Protein AF-A0A959TAS5-F1 (afdb_monomer_lite)

Sequence (107 aa):
MDRSVGLTSHHGPRGGGPVNDDCAGAISLTPGTPCSPITVDATGATQSLPAITCNAFTGTADDDVWFSFVATGPSHTIEVTGGTDYDAVAELLEGSCGSLVSIGCAD

Secondary structure (DSSP, 8-state):
-EEEEEEE-S----SS--TTSSGGGPEEE---SS--------TT-B--SPPPEETTEE----SBEEEEEE--SS---------TT---EEEEEES-TTS-EEEEEE-

Structure (mmCIF, N/CA/C/O backbone):
data_AF-A0A959TAS5-F1
#
_entry.id   AF-A0A959TAS5-F1
#
loop_
_atom_site.group_PDB
_atom_site.id
_atom_site.type_symbol
_atom_site.label_atom_id
_atom_site.label_alt_id
_atom_site.label_comp_id
_atom_site.label_asym_id
_atom_site.label_entity_id
_atom_site.label_seq_id
_atom_site.pdbx_PDB_ins_code
_atom_site.Cartn_x
_atom_site.Cartn_y
_atom_site.Cartn_z
_atom_site.occupancy
_atom_site.B_iso_or_equiv
_atom_site.auth_seq_id
_atom_site.auth_comp_id
_atom_site.auth_asym_id
_atom_site.auth_atom_id
_atom_site.pdbx_PDB_model_num
ATOM 1 N N . MET A 1 1 ? -15.266 -1.826 8.266 1.00 53.69 1 MET A N 1
ATOM 2 C CA . MET A 1 1 ? -15.171 -1.543 6.819 1.00 53.69 1 MET A CA 1
ATOM 3 C C . MET A 1 1 ? -13.911 -2.228 6.327 1.00 53.69 1 MET A C 1
ATOM 5 O O . MET A 1 1 ? -12.951 -2.274 7.095 1.00 53.69 1 MET A O 1
ATOM 9 N N . ASP A 1 2 ? -13.964 -2.845 5.151 1.00 57.50 2 ASP A N 1
ATOM 10 C CA . ASP A 1 2 ? -12.793 -3.470 4.531 1.00 57.50 2 ASP A CA 1
ATOM 11 C C . ASP A 1 2 ? -11.917 -2.370 3.924 1.00 57.50 2 ASP A C 1
ATOM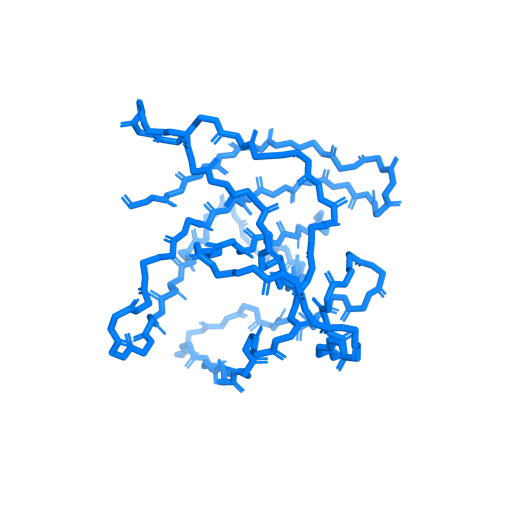 13 O O . ASP A 1 2 ? -12.430 -1.472 3.248 1.00 57.50 2 ASP A O 1
ATOM 17 N N . ARG A 1 3 ? -10.628 -2.384 4.251 1.00 65.38 3 ARG A N 1
ATOM 18 C CA . ARG A 1 3 ? -9.645 -1.398 3.804 1.00 65.38 3 ARG A CA 1
ATOM 19 C C . ARG A 1 3 ? -8.567 -2.117 3.019 1.00 65.38 3 ARG A C 1
ATOM 21 O O . ARG A 1 3 ? -8.113 -3.175 3.439 1.00 65.38 3 ARG A O 1
ATOM 28 N N . SER A 1 4 ? -8.154 -1.533 1.905 1.00 65.00 4 SER A N 1
ATOM 29 C CA . SER A 1 4 ? -7.062 -2.041 1.078 1.00 65.00 4 SER A CA 1
ATOM 30 C C . SER A 1 4 ? -5.874 -1.093 1.148 1.00 65.00 4 SER A C 1
ATOM 32 O O . SER A 1 4 ? -6.053 0.114 1.267 1.00 65.00 4 SER A O 1
ATOM 34 N N . VAL A 1 5 ? -4.666 -1.632 1.085 1.00 74.06 5 VAL A N 1
ATOM 35 C CA . VAL A 1 5 ? -3.427 -0.869 0.953 1.00 74.06 5 VAL A CA 1
ATOM 36 C C . VAL A 1 5 ? -2.814 -1.245 -0.386 1.00 74.06 5 VAL A C 1
ATOM 38 O O . VAL A 1 5 ? -2.504 -2.420 -0.592 1.00 74.06 5 VAL A O 1
ATOM 41 N N . GLY A 1 6 ? -2.689 -0.265 -1.278 1.00 65.88 6 GLY A N 1
ATOM 42 C CA . GLY A 1 6 ? -1.882 -0.380 -2.488 1.00 65.88 6 GLY A CA 1
ATOM 43 C C . GLY A 1 6 ? -0.487 0.150 -2.182 1.00 65.88 6 GLY A C 1
ATOM 44 O O . GLY A 1 6 ? -0.355 1.254 -1.650 1.00 65.88 6 GLY A O 1
ATOM 45 N N . LEU A 1 7 ? 0.544 -0.646 -2.441 1.00 63.72 7 LEU A N 1
ATOM 46 C CA . LEU A 1 7 ? 1.932 -0.200 -2.362 1.00 63.72 7 LEU A CA 1
ATOM 47 C C . LEU A 1 7 ? 2.485 -0.116 -3.769 1.00 63.72 7 LEU A C 1
ATOM 49 O O . LEU A 1 7 ? 2.320 -1.079 -4.501 1.00 63.72 7 LEU A O 1
ATOM 53 N N . THR A 1 8 ? 3.184 0.961 -4.102 1.00 56.97 8 THR A N 1
ATOM 54 C CA . THR A 1 8 ? 3.897 1.077 -5.377 1.00 56.97 8 THR A CA 1
ATOM 55 C C . THR A 1 8 ? 5.385 1.343 -5.161 1.00 56.97 8 THR A C 1
ATOM 57 O O . THR A 1 8 ? 5.766 2.018 -4.200 1.00 56.97 8 THR A O 1
ATOM 60 N N . SER A 1 9 ? 6.216 0.838 -6.077 1.00 54.44 9 SER A N 1
ATOM 61 C CA . SER A 1 9 ? 7.639 1.171 -6.227 1.00 54.44 9 SER A CA 1
ATOM 62 C C . SER A 1 9 ? 7.987 1.487 -7.692 1.00 54.44 9 SER A C 1
ATOM 64 O O . SER A 1 9 ? 7.113 1.427 -8.547 1.00 54.44 9 SER A O 1
ATOM 66 N N . HIS A 1 10 ? 9.233 1.905 -7.949 1.00 45.06 10 HIS A N 1
ATOM 67 C CA . HIS 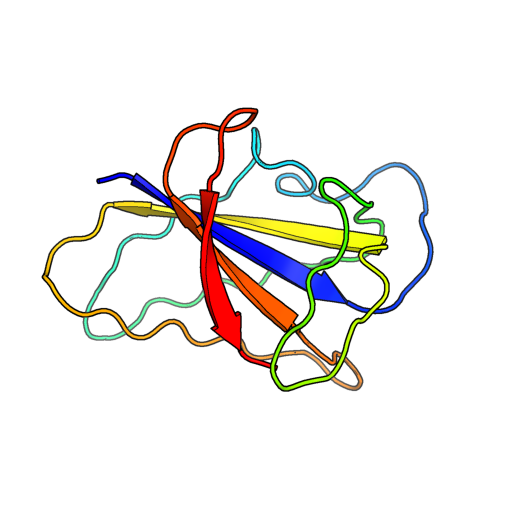A 1 10 ? 9.707 2.550 -9.189 1.00 45.06 10 HIS A CA 1
ATOM 68 C C . HIS A 1 10 ? 10.493 1.596 -10.132 1.00 45.06 10 HIS A C 1
ATOM 70 O O . HIS A 1 10 ? 11.593 1.918 -10.592 1.00 45.06 10 HIS A O 1
ATOM 76 N N . HIS A 1 11 ? 10.029 0.384 -10.420 1.00 48.88 11 HIS A N 1
ATOM 77 C CA . HIS A 1 11 ? 10.671 -0.510 -11.394 1.00 48.88 11 HIS A CA 1
ATOM 78 C C . HIS A 1 11 ? 9.693 -1.024 -12.470 1.00 48.88 11 HIS A C 1
ATOM 80 O O . HIS A 1 11 ? 8.527 -1.298 -12.251 1.00 48.88 11 HIS A O 1
ATOM 86 N N . GLY A 1 12 ? 10.184 -1.123 -13.713 1.00 46.50 12 GLY A N 1
ATOM 87 C CA . GLY A 1 12 ? 9.324 -1.354 -14.883 1.00 46.50 12 GLY A CA 1
ATOM 88 C C . GLY A 1 12 ? 8.779 -2.790 -15.042 1.00 46.50 12 GLY A C 1
ATOM 89 O O . GLY A 1 12 ? 9.400 -3.754 -14.583 1.00 46.50 12 GLY A O 1
ATOM 90 N N . PRO A 1 13 ? 7.698 -2.977 -15.832 1.00 50.47 13 PRO A N 1
ATOM 91 C CA . PRO A 1 13 ? 6.873 -4.185 -15.807 1.00 50.47 13 PRO A CA 1
ATOM 92 C C . PRO A 1 13 ? 7.531 -5.394 -16.492 1.00 50.47 13 PRO A C 1
ATOM 94 O O . PRO A 1 13 ? 8.039 -5.308 -17.619 1.00 50.47 13 PRO A O 1
ATOM 97 N N . ARG A 1 14 ? 7.436 -6.574 -15.861 1.00 53.28 14 ARG A N 1
ATOM 98 C CA . ARG A 1 14 ? 7.702 -7.887 -16.483 1.00 53.28 14 ARG A CA 1
ATOM 99 C C . ARG A 1 14 ? 6.586 -8.866 -16.120 1.00 53.28 14 ARG A C 1
ATOM 101 O O . ARG A 1 14 ? 6.386 -9.155 -14.956 1.00 53.28 14 ARG A O 1
ATOM 108 N N . GLY A 1 15 ? 5.881 -9.393 -17.124 1.00 50.78 15 GLY A N 1
ATOM 109 C CA . GLY A 1 15 ? 4.690 -10.225 -16.918 1.00 50.78 15 GLY A CA 1
ATOM 110 C C . GLY A 1 15 ? 4.930 -11.485 -16.074 1.00 50.78 15 GLY A C 1
ATOM 111 O O . GLY A 1 15 ? 5.881 -12.229 -16.322 1.00 50.78 15 GLY A O 1
ATOM 112 N N . GLY A 1 16 ? 4.012 -11.729 -15.133 1.00 66.75 16 GLY A N 1
ATOM 113 C CA . GLY A 1 16 ? 4.044 -12.836 -14.170 1.00 66.75 16 GLY A CA 1
ATOM 114 C C . GLY A 1 16 ? 4.142 -12.384 -12.709 1.00 66.75 16 GLY A C 1
ATOM 115 O O . GLY A 1 16 ? 4.813 -13.071 -11.942 1.00 66.75 16 GLY A O 1
ATOM 116 N N . GLY A 1 17 ? 3.527 -11.245 -12.365 1.00 75.38 17 GLY A N 1
ATOM 117 C CA . GLY A 1 17 ? 3.601 -10.614 -11.048 1.00 75.38 17 GLY A CA 1
ATOM 118 C C . GLY A 1 17 ? 3.128 -11.484 -9.880 1.00 75.38 17 GLY A C 1
ATOM 119 O O . GLY A 1 17 ? 2.625 -12.601 -10.071 1.00 75.38 17 GLY A O 1
ATOM 120 N N . PRO A 1 18 ? 3.333 -11.006 -8.643 1.00 88.62 18 PRO A N 1
ATOM 121 C CA . PRO A 1 18 ? 2.996 -11.755 -7.442 1.00 88.62 18 PRO A CA 1
ATOM 122 C C . PRO A 1 18 ? 1.486 -12.009 -7.327 1.00 88.62 18 PRO A C 1
ATOM 124 O O . PRO A 1 18 ? 0.661 -11.419 -8.015 1.00 88.62 18 PRO A O 1
ATOM 127 N N . VAL A 1 19 ? 1.091 -12.897 -6.410 1.00 90.62 19 VAL A N 1
ATOM 128 C CA . VAL A 1 19 ? -0.334 -13.237 -6.197 1.00 90.62 19 VAL A CA 1
ATOM 129 C C . VAL A 1 19 ? -1.204 -12.014 -5.879 1.00 90.62 19 VAL A C 1
ATOM 131 O O . VAL A 1 19 ? -2.402 -12.026 -6.147 1.00 90.62 19 VAL A O 1
ATOM 134 N N . ASN A 1 20 ? -0.596 -10.974 -5.318 1.00 92.94 20 ASN A N 1
ATOM 135 C CA . ASN A 1 20 ? -1.228 -9.726 -4.931 1.00 92.94 20 ASN A CA 1
ATOM 136 C C . ASN A 1 20 ? -0.847 -8.545 -5.829 1.00 92.94 20 ASN A C 1
ATOM 138 O O . ASN A 1 20 ? -0.842 -7.417 -5.349 1.00 92.94 20 ASN A O 1
ATOM 142 N N . ASP A 1 21 ? -0.537 -8.810 -7.097 1.00 91.50 21 ASP A N 1
ATOM 143 C CA . ASP A 1 21 ? -0.298 -7.788 -8.127 1.00 91.50 21 ASP A CA 1
ATOM 144 C C . ASP A 1 21 ? -1.535 -6.896 -8.361 1.00 91.50 21 ASP A C 1
ATOM 146 O O . ASP A 1 21 ? -1.456 -5.682 -8.498 1.00 91.50 21 ASP A O 1
ATOM 150 N N . ASP A 1 22 ? -2.727 -7.496 -8.300 1.00 90.44 22 ASP A N 1
ATOM 151 C CA . ASP A 1 22 ? -4.001 -6.796 -8.457 1.00 90.44 22 ASP A CA 1
ATOM 152 C C . ASP A 1 22 ? -4.778 -6.707 -7.140 1.00 90.44 22 ASP A C 1
ATOM 154 O O . ASP A 1 22 ? -4.725 -7.608 -6.296 1.00 90.44 22 ASP A O 1
ATOM 158 N N . CYS A 1 23 ? -5.657 -5.703 -7.020 1.00 92.00 23 CYS A N 1
ATOM 159 C CA . CYS A 1 23 ? -6.541 -5.569 -5.855 1.00 92.00 23 CYS A CA 1
ATOM 160 C C . CYS A 1 23 ? -7.450 -6.783 -5.614 1.00 92.00 23 CYS A C 1
ATOM 162 O O . CYS A 1 23 ? -7.879 -7.023 -4.486 1.00 92.00 23 CYS A O 1
ATOM 164 N N . ALA A 1 24 ? -7.740 -7.577 -6.649 1.00 90.88 24 ALA A N 1
ATOM 165 C CA . ALA A 1 24 ? -8.517 -8.807 -6.517 1.00 90.88 24 ALA A CA 1
ATOM 166 C C . ALA A 1 24 ? -7.736 -9.927 -5.802 1.00 90.88 24 ALA A C 1
ATOM 168 O O . ALA A 1 24 ? -8.350 -10.827 -5.227 1.00 90.88 24 ALA A O 1
ATOM 169 N N . GLY A 1 25 ? -6.402 -9.866 -5.838 1.00 90.50 25 GLY A N 1
ATOM 170 C CA . GLY A 1 25 ? -5.475 -10.792 -5.189 1.00 90.50 25 GLY A CA 1
ATOM 171 C C . GLY A 1 25 ? -4.911 -10.285 -3.860 1.00 90.50 25 GLY A C 1
ATOM 172 O O . GLY A 1 25 ? -3.977 -10.889 -3.335 1.00 90.50 25 GLY A O 1
ATOM 173 N N . ALA A 1 26 ? -5.454 -9.189 -3.313 1.00 92.88 26 ALA A N 1
ATOM 174 C CA . ALA A 1 26 ? -4.954 -8.560 -2.095 1.00 92.88 26 ALA A CA 1
ATOM 175 C C . ALA A 1 26 ? -4.793 -9.569 -0.943 1.00 92.88 26 ALA A C 1
ATOM 177 O O . ALA A 1 26 ? -5.734 -10.284 -0.580 1.00 92.88 26 ALA A O 1
ATOM 178 N N . ILE A 1 27 ? -3.605 -9.609 -0.332 1.00 95.38 27 ILE A N 1
ATOM 179 C CA . ILE A 1 27 ? -3.352 -10.500 0.806 1.00 95.38 27 ILE A CA 1
ATOM 180 C C . ILE A 1 27 ? -4.044 -9.941 2.050 1.00 95.38 27 ILE A C 1
ATOM 182 O O . ILE A 1 27 ? -3.789 -8.811 2.466 1.00 95.38 27 ILE A O 1
ATOM 186 N N . SER A 1 28 ? -4.891 -10.759 2.676 1.00 94.25 28 SER A N 1
ATOM 187 C CA . SER A 1 28 ? -5.603 -10.365 3.889 1.00 94.25 28 SER A CA 1
ATOM 188 C C . SER A 1 28 ? -4.686 -10.379 5.115 1.00 94.25 28 SER A C 1
ATOM 190 O O . SER A 1 28 ? -4.107 -11.405 5.479 1.00 94.25 28 SER A O 1
ATOM 192 N N . LEU A 1 29 ? -4.594 -9.230 5.772 1.00 94.56 29 LEU A N 1
ATOM 193 C CA . LEU A 1 29 ? -3.899 -8.990 7.023 1.00 94.56 29 LEU A CA 1
ATOM 194 C C . LEU A 1 29 ? -4.905 -8.916 8.171 1.00 94.56 29 LEU A C 1
ATOM 196 O O . LEU A 1 29 ? -5.989 -8.341 8.059 1.00 94.56 29 LEU A O 1
ATOM 200 N N . THR A 1 30 ? -4.517 -9.466 9.318 1.00 94.19 30 THR A N 1
ATOM 201 C CA . THR A 1 30 ? -5.285 -9.339 10.561 1.00 94.19 30 THR A CA 1
ATOM 202 C C . THR A 1 30 ? -4.616 -8.293 11.451 1.00 94.19 30 THR A C 1
ATOM 204 O O . THR A 1 30 ? -3.498 -8.538 11.910 1.00 94.19 30 THR A O 1
ATOM 207 N N . PRO A 1 31 ? -5.259 -7.141 11.730 1.00 93.56 31 PRO A N 1
ATOM 208 C CA . PRO A 1 31 ? -4.713 -6.163 12.663 1.00 93.56 31 PRO A CA 1
ATOM 209 C C . PRO A 1 31 ? -4.514 -6.776 14.053 1.00 93.56 31 PRO A C 1
ATOM 211 O O . PRO A 1 31 ? -5.416 -7.429 14.583 1.00 93.56 31 PRO A O 1
ATOM 214 N N . GLY A 1 32 ? -3.355 -6.538 14.665 1.00 92.50 32 GLY A N 1
ATOM 215 C CA . GLY A 1 32 ? -3.014 -7.112 15.963 1.00 92.50 32 GLY A CA 1
ATOM 216 C C . GLY A 1 32 ? -1.905 -6.360 16.692 1.00 92.50 32 GLY A C 1
ATOM 217 O O . GLY A 1 32 ? -1.148 -5.592 16.101 1.00 92.50 32 GLY A O 1
ATOM 218 N N . THR A 1 33 ? -1.828 -6.595 18.000 1.00 89.00 33 THR A N 1
ATOM 219 C CA . THR A 1 33 ? -0.755 -6.121 18.883 1.00 89.00 33 THR A CA 1
ATOM 220 C C . THR A 1 33 ? -0.271 -7.307 19.729 1.00 89.00 33 THR A C 1
ATOM 222 O O . THR A 1 33 ? -1.023 -7.746 20.605 1.00 89.00 33 THR A O 1
ATOM 225 N N . PRO A 1 34 ? 0.937 -7.853 19.499 1.00 89.75 34 PRO A N 1
ATOM 226 C CA . PRO A 1 34 ? 1.969 -7.365 18.578 1.00 89.75 34 PRO A CA 1
ATOM 227 C C . PRO A 1 34 ? 1.575 -7.495 17.097 1.00 89.75 34 PRO A C 1
ATOM 229 O O . PRO A 1 34 ? 0.709 -8.295 16.746 1.00 89.75 34 PRO A O 1
ATOM 232 N N . CYS A 1 35 ? 2.220 -6.695 16.242 1.00 90.44 35 CYS A N 1
ATOM 233 C CA . CYS A 1 35 ? 2.079 -6.805 14.792 1.00 90.44 35 CYS A CA 1
ATOM 234 C C . CYS A 1 35 ? 2.640 -8.154 14.309 1.00 90.44 35 CYS A C 1
ATOM 236 O O . CYS A 1 35 ? 3.649 -8.632 14.832 1.00 90.44 35 CYS A O 1
ATOM 238 N N . SER A 1 36 ? 1.996 -8.754 13.308 1.00 92.44 36 SER A N 1
ATOM 239 C CA . SER A 1 36 ? 2.464 -9.966 12.632 1.00 92.44 36 SER A CA 1
ATOM 240 C C . SER A 1 36 ? 2.775 -9.624 11.172 1.00 92.44 36 SER A C 1
ATOM 242 O O . SER A 1 36 ? 1.893 -9.781 10.325 1.00 92.44 36 SER A O 1
ATOM 244 N N . PRO A 1 37 ? 3.982 -9.113 10.868 1.00 91.12 37 PRO A N 1
ATOM 245 C CA . PRO A 1 37 ? 4.328 -8.688 9.519 1.00 91.12 37 PRO A CA 1
ATOM 246 C C . PRO A 1 37 ? 4.424 -9.885 8.571 1.00 91.12 37 PRO A C 1
ATOM 248 O O . PRO A 1 37 ? 4.755 -11.001 8.981 1.00 91.12 37 PRO A O 1
ATOM 251 N N . ILE A 1 38 ? 4.178 -9.629 7.289 1.00 92.62 38 ILE A N 1
ATOM 252 C CA . ILE A 1 38 ? 4.453 -10.571 6.205 1.00 92.62 38 ILE A CA 1
ATOM 253 C C . ILE A 1 38 ? 5.450 -9.950 5.233 1.00 92.62 38 ILE A C 1
ATOM 255 O O . ILE A 1 38 ? 5.448 -8.740 5.021 1.00 92.62 38 ILE A O 1
ATOM 259 N N . THR A 1 39 ? 6.303 -10.786 4.652 1.00 91.44 39 THR A N 1
ATOM 260 C CA . THR A 1 39 ? 7.255 -10.379 3.616 1.00 91.44 39 THR A CA 1
ATOM 261 C C . THR A 1 39 ? 6.757 -10.889 2.274 1.00 91.44 39 THR A C 1
ATOM 263 O O . THR A 1 39 ? 6.430 -12.071 2.151 1.00 91.44 39 THR A O 1
ATOM 266 N N . VAL A 1 40 ? 6.715 -10.008 1.279 1.00 88.69 40 VAL A N 1
ATOM 267 C CA . VAL A 1 40 ? 6.382 -10.346 -0.108 1.00 88.69 40 VAL A CA 1
ATOM 268 C C . VAL A 1 40 ? 7.509 -9.902 -1.032 1.00 88.69 40 VAL A C 1
ATOM 270 O O . VAL A 1 40 ? 8.291 -9.020 -0.682 1.00 88.69 40 VAL A O 1
ATOM 273 N N . ASP A 1 41 ? 7.580 -10.526 -2.202 1.00 88.00 41 ASP A N 1
ATOM 274 C CA . ASP A 1 41 ? 8.426 -10.087 -3.305 1.00 88.00 41 ASP A CA 1
ATOM 275 C C . ASP A 1 41 ? 7.541 -9.351 -4.316 1.00 88.00 41 ASP A C 1
ATOM 277 O O . ASP A 1 41 ? 6.576 -9.930 -4.815 1.00 88.00 41 ASP A O 1
ATOM 281 N N . ALA A 1 42 ? 7.849 -8.080 -4.575 1.00 86.69 42 ALA A N 1
ATOM 282 C CA . ALA A 1 42 ? 7.150 -7.258 -5.561 1.00 86.69 42 ALA A CA 1
ATOM 283 C C . ALA A 1 42 ? 7.732 -7.422 -6.979 1.00 86.69 42 ALA A C 1
ATOM 285 O O . ALA A 1 42 ? 7.280 -6.772 -7.915 1.00 86.69 42 ALA A O 1
ATOM 286 N N . THR A 1 43 ? 8.740 -8.283 -7.167 1.00 86.06 43 THR A N 1
ATOM 287 C CA . THR A 1 43 ? 9.368 -8.494 -8.475 1.00 86.06 43 THR A CA 1
ATOM 288 C C . THR A 1 43 ? 8.337 -8.896 -9.528 1.00 86.06 43 THR A C 1
ATOM 290 O O . THR A 1 43 ? 7.680 -9.931 -9.416 1.00 86.06 43 THR A O 1
ATOM 293 N N . GLY A 1 44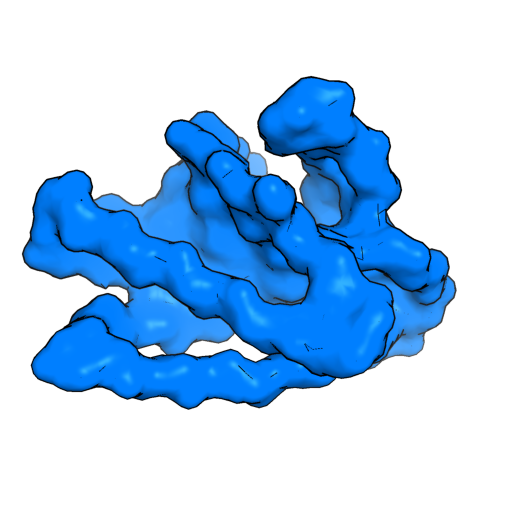 ? 8.265 -8.111 -10.604 1.00 85.19 44 GLY A N 1
ATOM 294 C CA . GLY A 1 44 ? 7.357 -8.371 -11.720 1.00 85.19 44 GLY A CA 1
ATOM 295 C C . GLY A 1 44 ? 5.918 -7.935 -11.461 1.00 85.19 44 GLY A C 1
ATOM 296 O O . GLY A 1 44 ? 5.060 -8.256 -12.284 1.00 85.19 44 GLY A O 1
ATOM 297 N N . ALA A 1 45 ? 5.663 -7.223 -10.358 1.00 88.38 45 ALA A N 1
ATOM 298 C CA . ALA A 1 45 ? 4.422 -6.494 -10.186 1.00 88.38 45 ALA A CA 1
ATOM 299 C C . ALA A 1 45 ? 4.215 -5.487 -11.331 1.00 88.38 45 ALA A C 1
ATOM 301 O O . ALA A 1 45 ? 5.127 -5.180 -12.109 1.00 88.38 45 ALA A O 1
ATOM 302 N N . THR A 1 46 ? 2.973 -5.063 -11.499 1.00 86.94 46 THR A N 1
ATOM 303 C CA . THR A 1 46 ? 2.530 -4.209 -12.586 1.00 86.94 46 THR A CA 1
ATOM 304 C C . THR A 1 46 ? 1.636 -3.096 -12.067 1.00 86.94 46 THR A C 1
ATOM 306 O O . THR A 1 46 ? 1.143 -3.118 -10.943 1.00 86.94 46 THR A O 1
ATOM 309 N N . GLN A 1 47 ? 1.415 -2.090 -12.908 1.00 88.06 47 GLN A N 1
ATOM 310 C CA . GLN A 1 47 ? 0.450 -1.048 -12.608 1.00 88.06 47 GLN A CA 1
ATOM 311 C C . GLN A 1 47 ? -0.979 -1.605 -12.573 1.00 88.06 47 GLN A C 1
ATOM 313 O O . GLN A 1 47 ? -1.523 -2.005 -13.606 1.00 88.06 47 GLN A O 1
ATOM 318 N N . SER A 1 48 ? -1.624 -1.493 -11.420 1.00 86.00 48 SER A N 1
ATOM 319 C CA . SER A 1 48 ? -3.036 -1.809 -11.197 1.00 86.00 48 SER A CA 1
ATOM 320 C C . SER A 1 48 ? -3.910 -0.546 -11.108 1.00 86.00 48 SER A C 1
ATOM 322 O O . SER A 1 48 ? -5.049 -0.548 -11.587 1.00 86.00 48 SER A O 1
ATOM 324 N N . LEU A 1 49 ? -3.381 0.558 -10.557 1.00 86.19 49 LEU A N 1
ATOM 325 C CA . LEU A 1 49 ? -4.039 1.866 -10.479 1.00 86.19 49 LEU A CA 1
ATOM 326 C C . LEU A 1 49 ? -3.098 3.011 -10.904 1.00 86.19 49 LEU A C 1
ATOM 328 O O . LEU A 1 49 ? -1.875 2.888 -10.857 1.00 86.19 49 LEU A O 1
ATOM 332 N N . PRO A 1 50 ? -3.641 4.162 -11.345 1.00 86.19 50 PRO A N 1
ATOM 333 C CA . PRO A 1 50 ? -2.830 5.352 -11.585 1.00 86.19 50 PRO A CA 1
ATOM 334 C C . PRO A 1 50 ? -2.125 5.822 -10.310 1.00 86.19 50 PRO A C 1
ATOM 336 O O . PRO A 1 50 ? -2.741 5.856 -9.247 1.00 86.19 50 PRO A O 1
ATOM 339 N N . ALA A 1 51 ? -0.875 6.270 -10.441 1.00 84.50 51 ALA A N 1
ATOM 340 C CA . ALA A 1 51 ? -0.136 6.857 -9.329 1.00 84.50 51 ALA A CA 1
ATOM 341 C C . ALA A 1 51 ? -0.866 8.071 -8.741 1.00 84.50 51 ALA A C 1
ATOM 343 O O . ALA A 1 51 ? -1.425 8.898 -9.471 1.00 84.50 51 ALA A O 1
ATOM 344 N N . ILE A 1 52 ? -0.788 8.208 -7.420 1.00 86.69 52 ILE A N 1
ATOM 345 C CA . ILE A 1 52 ? -1.285 9.373 -6.692 1.00 86.69 52 ILE A CA 1
ATOM 346 C C . ILE A 1 52 ? -0.149 10.312 -6.293 1.00 86.69 52 ILE A C 1
ATOM 348 O O . ILE A 1 52 ? 1.013 9.922 -6.182 1.00 86.69 52 ILE A O 1
ATOM 352 N N . THR A 1 53 ? -0.497 11.572 -6.034 1.00 89.62 53 THR A N 1
ATOM 353 C CA . THR A 1 53 ? 0.423 12.497 -5.376 1.00 89.62 53 THR A CA 1
ATOM 354 C C . THR A 1 53 ? 0.407 12.242 -3.871 1.00 89.62 53 THR A C 1
ATOM 356 O O . THR A 1 53 ? -0.596 12.532 -3.218 1.00 89.62 53 THR A O 1
ATOM 359 N N . CYS A 1 54 ? 1.522 11.768 -3.317 1.00 88.94 54 CYS A N 1
ATOM 360 C CA . CYS A 1 54 ? 1.732 11.638 -1.881 1.00 88.94 54 CYS A CA 1
ATOM 361 C C . CYS A 1 54 ? 2.848 12.569 -1.409 1.00 88.94 54 CYS A C 1
ATOM 363 O O . CYS A 1 54 ? 3.887 12.655 -2.047 1.00 88.94 54 CYS A O 1
ATOM 365 N N . ASN A 1 55 ? 2.632 13.328 -0.329 1.00 88.06 55 ASN A N 1
ATOM 366 C CA . ASN A 1 55 ? 3.644 14.243 0.225 1.00 88.06 55 ASN A CA 1
ATOM 367 C C . ASN A 1 55 ? 4.301 15.191 -0.813 1.00 88.06 55 ASN A C 1
ATOM 369 O O . ASN A 1 55 ? 5.465 15.556 -0.691 1.00 88.06 55 ASN A O 1
ATOM 373 N N . ALA A 1 56 ? 3.526 15.636 -1.814 1.00 86.44 56 ALA A N 1
ATOM 374 C CA . ALA A 1 56 ? 3.959 16.445 -2.967 1.00 86.44 56 ALA A CA 1
ATOM 375 C C . ALA A 1 56 ? 4.863 15.737 -3.998 1.00 86.44 56 ALA A C 1
ATOM 377 O O . ALA A 1 56 ? 5.248 16.362 -4.989 1.00 86.44 56 ALA A O 1
ATOM 378 N N . PHE A 1 57 ? 5.140 14.446 -3.823 1.00 82.44 57 PHE A N 1
ATOM 379 C CA . PHE A 1 57 ? 5.765 13.591 -4.822 1.00 82.44 57 PHE A CA 1
ATOM 380 C C . PHE A 1 57 ? 4.704 12.773 -5.567 1.00 82.44 57 PHE A C 1
ATOM 382 O O . PHE A 1 57 ? 3.638 12.467 -5.044 1.00 82.44 57 PHE A O 1
ATOM 389 N N . THR A 1 58 ? 4.936 12.486 -6.842 1.00 83.75 58 THR A N 1
ATOM 390 C CA . THR A 1 58 ? 4.097 11.569 -7.626 1.00 83.75 58 THR A CA 1
ATOM 391 C C . THR A 1 58 ? 5.047 10.616 -8.311 1.00 83.75 58 THR A C 1
ATOM 393 O O . THR A 1 58 ? 5.782 11.026 -9.211 1.00 83.75 58 THR A O 1
ATOM 396 N N . GLY A 1 59 ? 5.067 9.379 -7.829 1.00 73.31 59 GLY A N 1
ATOM 397 C CA . GLY A 1 59 ? 5.867 8.321 -8.421 1.00 73.31 59 GLY A CA 1
ATOM 398 C C . GLY A 1 59 ? 5.277 7.829 -9.739 1.00 73.31 59 GLY A C 1
ATOM 399 O O . GLY A 1 59 ? 4.245 8.304 -10.225 1.00 73.31 59 GLY A O 1
ATOM 400 N N . THR A 1 60 ? 5.937 6.834 -10.311 1.00 71.31 60 THR A N 1
ATOM 401 C CA . THR A 1 60 ? 5.315 5.926 -11.268 1.00 71.31 60 THR A CA 1
ATOM 402 C C . THR A 1 60 ? 4.672 4.798 -10.478 1.00 71.31 60 THR A C 1
ATOM 404 O O . THR A 1 60 ? 5.278 4.272 -9.552 1.00 71.31 60 THR A O 1
ATOM 407 N N . ALA A 1 61 ? 3.417 4.491 -10.796 1.00 68.81 61 ALA A N 1
ATOM 408 C CA . ALA A 1 61 ? 2.780 3.290 -10.293 1.00 68.81 61 ALA A CA 1
ATOM 409 C C . ALA A 1 61 ? 3.078 2.186 -11.291 1.00 68.81 61 ALA A C 1
ATOM 411 O O . ALA A 1 61 ? 2.363 2.085 -12.282 1.00 68.81 61 ALA A O 1
ATOM 412 N N . ASP A 1 62 ? 4.200 1.489 -11.137 1.00 76.94 62 ASP A N 1
ATOM 413 C CA . ASP A 1 62 ? 4.597 0.390 -12.022 1.00 76.94 62 ASP A CA 1
ATOM 414 C C . ASP A 1 62 ? 4.775 -0.958 -11.315 1.00 76.94 62 ASP A C 1
ATOM 416 O O . ASP A 1 62 ? 4.738 -1.972 -12.008 1.00 76.94 62 ASP A O 1
ATOM 420 N N . ASP A 1 63 ? 4.806 -0.977 -9.977 1.00 82.38 63 ASP A N 1
ATOM 421 C CA . ASP A 1 63 ? 4.965 -2.178 -9.144 1.00 82.38 63 ASP A CA 1
ATOM 422 C C . ASP A 1 63 ? 3.892 -2.270 -8.037 1.00 82.38 63 ASP A C 1
ATOM 424 O O . ASP A 1 63 ? 4.220 -2.264 -6.844 1.00 82.38 63 ASP A O 1
ATOM 428 N N . ASP A 1 64 ? 2.604 -2.309 -8.391 1.00 88.06 64 ASP A N 1
ATOM 429 C CA . ASP A 1 64 ? 1.557 -2.320 -7.368 1.00 88.06 64 ASP A CA 1
ATOM 430 C C . ASP A 1 64 ? 1.478 -3.678 -6.648 1.00 88.06 64 ASP A C 1
ATOM 432 O O . ASP A 1 64 ? 1.314 -4.728 -7.263 1.00 88.06 64 ASP A O 1
ATOM 436 N N . VAL A 1 65 ? 1.526 -3.672 -5.314 1.00 92.31 65 VAL A N 1
ATOM 437 C CA . VAL A 1 65 ? 1.203 -4.846 -4.491 1.00 92.31 65 VAL A CA 1
ATOM 438 C C . VAL A 1 65 ? 0.130 -4.527 -3.459 1.00 92.31 65 VAL A C 1
ATOM 440 O O . VAL A 1 65 ? 0.156 -3.497 -2.782 1.00 92.31 65 VAL A O 1
ATOM 443 N N . TRP A 1 66 ? -0.824 -5.446 -3.318 1.00 94.38 66 TRP A N 1
ATOM 444 C CA . TRP A 1 66 ? -2.070 -5.211 -2.598 1.00 94.38 66 TRP A CA 1
ATOM 445 C C . TRP A 1 66 ? -2.189 -6.009 -1.303 1.00 94.38 66 TRP A C 1
ATOM 447 O O . TRP A 1 66 ? -1.938 -7.217 -1.245 1.00 94.38 66 TRP A O 1
ATOM 457 N N . PHE A 1 67 ? -2.671 -5.339 -0.261 1.00 95.19 67 PHE A N 1
ATOM 458 C CA . PHE A 1 67 ? -3.048 -5.947 1.014 1.00 95.19 67 PHE A CA 1
ATOM 459 C C . PHE A 1 67 ? -4.439 -5.477 1.423 1.00 95.19 67 PHE A C 1
ATOM 461 O O . PHE A 1 67 ? -4.858 -4.387 1.046 1.00 95.19 67 PHE A O 1
ATOM 468 N N . SER A 1 68 ? -5.159 -6.267 2.213 1.00 95.31 68 SER A N 1
ATOM 469 C CA . SER A 1 68 ? -6.465 -5.882 2.755 1.00 95.31 68 SER A CA 1
ATOM 470 C C . SER A 1 68 ? -6.553 -6.159 4.246 1.00 95.31 68 SER A C 1
ATOM 472 O O . SER A 1 68 ? -5.880 -7.043 4.764 1.00 95.31 68 SER A O 1
ATOM 474 N N . PHE A 1 69 ? -7.374 -5.407 4.966 1.00 94.81 69 PHE A N 1
ATOM 475 C CA . PHE A 1 69 ? -7.676 -5.683 6.362 1.00 94.81 69 PHE A CA 1
ATOM 476 C C . PHE A 1 69 ? -9.047 -5.136 6.742 1.00 94.81 69 PHE A C 1
ATOM 478 O O . PHE A 1 69 ? -9.481 -4.067 6.309 1.00 94.81 69 PHE A O 1
ATOM 485 N N . VAL A 1 70 ? -9.705 -5.829 7.667 1.00 94.19 70 VAL A N 1
ATOM 486 C CA . VAL A 1 70 ? -10.914 -5.312 8.305 1.00 94.19 70 VAL A CA 1
ATOM 487 C C . VAL A 1 70 ? -10.505 -4.489 9.519 1.00 94.19 70 VAL A C 1
ATOM 489 O O . VAL A 1 70 ? -9.921 -5.016 10.466 1.00 94.19 70 VAL A O 1
ATOM 492 N N . ALA A 1 71 ? -10.828 -3.194 9.509 1.00 91.56 71 ALA A N 1
ATOM 493 C CA . ALA A 1 71 ? -10.557 -2.321 10.647 1.00 91.56 71 ALA A CA 1
ATOM 494 C C . ALA A 1 71 ? -11.283 -2.821 11.912 1.00 91.56 71 ALA A C 1
ATOM 496 O O . ALA A 1 71 ? -12.502 -3.015 11.904 1.00 91.56 71 ALA A O 1
ATOM 497 N N . THR A 1 72 ? -10.534 -3.005 13.000 1.00 93.62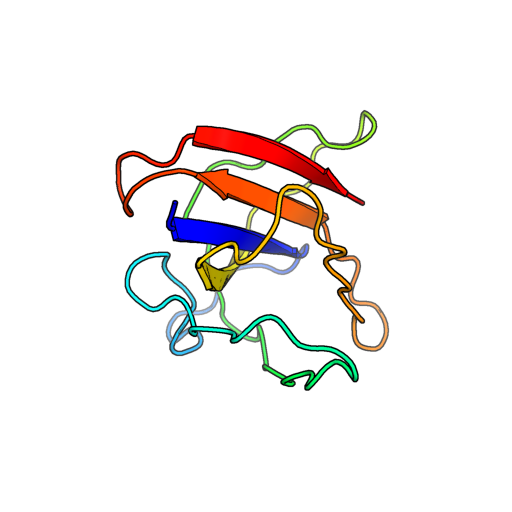 72 THR A N 1
ATOM 498 C CA . THR A 1 72 ? -11.040 -3.447 14.313 1.00 93.62 72 THR A CA 1
ATOM 499 C C . THR A 1 72 ? -11.170 -2.297 15.315 1.00 93.62 72 THR A C 1
ATOM 501 O O . THR A 1 72 ? -11.710 -2.484 16.405 1.00 93.62 72 THR A O 1
ATOM 504 N N . GLY A 1 73 ? -10.721 -1.096 14.942 1.00 91.94 73 GLY A N 1
ATOM 505 C CA . GLY A 1 73 ? -10.822 0.115 15.743 1.00 91.94 73 GLY A CA 1
ATOM 506 C C . GLY A 1 73 ? -10.821 1.386 14.887 1.00 91.94 73 GLY A C 1
ATOM 507 O O . GLY A 1 73 ? -10.708 1.323 13.662 1.00 91.94 73 GLY A O 1
ATOM 508 N N . PRO A 1 74 ? -10.960 2.563 15.521 1.00 90.25 74 PRO A N 1
ATOM 509 C CA . PRO A 1 74 ? -10.975 3.847 14.817 1.00 90.25 74 PRO A CA 1
ATOM 510 C C . PRO A 1 74 ? -9.589 4.274 14.312 1.00 90.25 74 PRO A C 1
ATOM 512 O O . PRO A 1 74 ? -9.490 5.145 13.451 1.00 90.25 74 PRO A O 1
ATOM 515 N N . SER A 1 75 ? -8.522 3.673 14.843 1.00 91.38 75 SER A N 1
ATOM 516 C CA . SER A 1 75 ? -7.138 4.006 14.516 1.00 91.38 75 SER A CA 1
ATOM 517 C C . SER A 1 75 ? -6.329 2.741 14.279 1.00 91.38 75 SER A C 1
ATOM 519 O O . SER A 1 75 ? -6.424 1.783 15.044 1.00 91.38 75 SER A O 1
ATOM 521 N N . HIS A 1 76 ? -5.515 2.776 13.230 1.00 92.31 76 HIS A N 1
ATOM 522 C CA . HIS A 1 76 ? -4.571 1.731 12.870 1.00 92.31 76 HIS A CA 1
ATOM 523 C C . HIS A 1 76 ? -3.266 2.384 12.428 1.00 92.31 76 HIS A C 1
ATOM 525 O O . HIS A 1 76 ? -3.292 3.434 11.787 1.00 92.31 76 HIS A O 1
ATOM 531 N N . THR A 1 77 ? -2.149 1.746 12.757 1.00 93.69 77 THR A N 1
ATOM 532 C CA . THR A 1 77 ? -0.845 2.065 12.176 1.00 93.69 77 THR A CA 1
ATOM 533 C C . THR A 1 77 ? -0.557 1.028 11.105 1.00 93.69 77 THR A C 1
ATOM 535 O O . THR A 1 77 ? -0.683 -0.168 11.364 1.00 93.69 77 THR A O 1
ATOM 538 N N . ILE A 1 78 ? -0.200 1.496 9.914 1.00 92.69 78 ILE A N 1
ATOM 539 C CA . ILE A 1 78 ? 0.290 0.663 8.818 1.00 92.69 78 ILE A CA 1
ATOM 540 C C . ILE A 1 78 ? 1.785 0.930 8.732 1.00 92.69 78 ILE A C 1
ATOM 542 O O . ILE A 1 78 ? 2.201 2.085 8.696 1.00 92.69 78 ILE A O 1
ATOM 546 N N . GLU A 1 79 ? 2.575 -0.134 8.755 1.00 92.81 79 GLU A N 1
ATOM 547 C CA . GLU A 1 79 ? 4.027 -0.065 8.670 1.00 92.81 79 GLU A CA 1
ATOM 548 C C . GLU A 1 79 ? 4.470 -0.855 7.446 1.00 92.81 79 GLU A C 1
ATOM 550 O O . GLU A 1 79 ? 4.086 -2.013 7.271 1.00 92.81 79 GLU A O 1
ATOM 555 N N . VAL A 1 80 ? 5.259 -0.204 6.597 1.00 91.38 80 VAL A N 1
ATOM 556 C CA . VAL A 1 80 ? 5.871 -0.807 5.418 1.00 91.38 80 VAL A CA 1
ATOM 557 C C . VAL A 1 80 ? 7.372 -0.725 5.616 1.00 91.38 80 VAL A C 1
ATOM 559 O O . VAL A 1 80 ? 7.917 0.340 5.892 1.00 91.38 80 VAL A O 1
ATOM 562 N N . THR A 1 81 ? 8.044 -1.864 5.506 1.00 90.81 81 THR A N 1
ATOM 563 C CA . THR A 1 81 ? 9.503 -1.930 5.548 1.00 90.81 81 THR A CA 1
ATOM 564 C C . THR A 1 81 ? 9.986 -2.425 4.198 1.00 90.81 81 THR A C 1
ATOM 566 O O . THR A 1 81 ? 9.814 -3.598 3.867 1.00 90.81 81 THR A O 1
ATOM 569 N N . GLY A 1 82 ? 10.566 -1.514 3.419 1.00 86.62 82 GLY A N 1
ATOM 570 C CA . GLY A 1 82 ? 11.198 -1.837 2.149 1.00 86.62 82 GLY A CA 1
ATOM 571 C C . GLY A 1 82 ? 12.490 -2.633 2.321 1.00 86.62 82 GLY A C 1
ATOM 572 O O . GLY A 1 82 ? 13.176 -2.540 3.343 1.00 86.62 82 GLY A O 1
ATOM 573 N N . GLY A 1 83 ? 12.828 -3.418 1.298 1.00 84.00 83 GLY A N 1
ATOM 574 C CA . GLY A 1 83 ? 14.176 -3.958 1.135 1.00 84.00 83 GLY A CA 1
ATOM 575 C C . GLY A 1 83 ? 15.198 -2.862 0.806 1.00 84.00 83 GLY A C 1
ATOM 576 O O . GLY A 1 83 ? 14.888 -1.673 0.773 1.00 84.00 83 GLY A O 1
ATOM 577 N N . THR A 1 84 ? 16.442 -3.261 0.545 1.00 83.31 84 THR A N 1
ATOM 578 C CA . THR A 1 84 ? 17.467 -2.327 0.054 1.00 83.31 84 THR A CA 1
ATOM 579 C C . THR A 1 84 ? 17.002 -1.685 -1.254 1.00 83.31 84 THR A C 1
ATOM 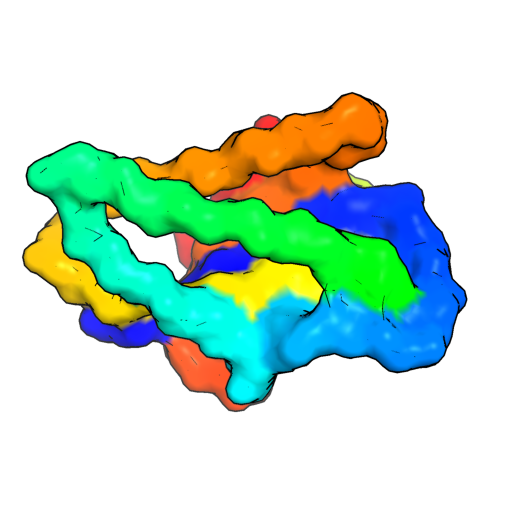581 O O . THR A 1 84 ? 16.552 -2.398 -2.145 1.00 83.31 84 THR A O 1
ATOM 584 N N . ASP A 1 85 ? 17.101 -0.357 -1.342 1.00 79.31 85 ASP A N 1
ATOM 585 C CA . ASP A 1 85 ? 16.692 0.460 -2.496 1.00 79.31 85 ASP A CA 1
ATOM 586 C C . ASP A 1 85 ? 15.191 0.396 -2.853 1.00 79.31 85 ASP A C 1
ATOM 588 O O . ASP A 1 85 ? 14.795 0.826 -3.936 1.00 79.31 85 ASP A O 1
ATOM 592 N N . TYR A 1 86 ? 14.346 -0.105 -1.944 1.00 82.25 86 TYR A N 1
ATOM 593 C CA . TYR A 1 86 ? 12.894 -0.088 -2.106 1.00 82.25 86 TYR A CA 1
ATOM 594 C C . TYR A 1 86 ? 12.308 1.168 -1.460 1.00 82.25 86 TYR A C 1
ATOM 596 O O . TYR A 1 86 ? 12.144 1.230 -0.239 1.00 82.25 86 TYR A O 1
ATOM 604 N N . ASP A 1 87 ? 12.011 2.156 -2.298 1.00 83.12 87 ASP A N 1
ATOM 605 C CA . ASP A 1 87 ? 11.273 3.359 -1.923 1.00 83.12 87 ASP A CA 1
ATOM 606 C C . ASP A 1 87 ? 9.779 3.081 -2.106 1.00 83.12 87 ASP A C 1
ATOM 608 O O . ASP A 1 87 ? 9.336 2.761 -3.216 1.00 83.12 87 ASP A O 1
ATOM 612 N N . ALA A 1 88 ? 9.038 3.059 -1.001 1.00 84.94 88 ALA A N 1
ATOM 613 C CA . ALA A 1 88 ? 7.674 2.553 -0.965 1.00 84.94 88 ALA A CA 1
ATOM 614 C C . ALA A 1 88 ? 6.694 3.697 -0.753 1.00 84.94 88 ALA A C 1
ATOM 616 O O . ALA A 1 88 ? 6.676 4.293 0.320 1.00 84.94 88 ALA A O 1
ATOM 617 N N . VAL A 1 89 ? 5.789 3.896 -1.707 1.00 88.12 89 VAL A N 1
ATOM 618 C CA . VAL A 1 89 ? 4.607 4.725 -1.468 1.00 88.12 89 VAL A CA 1
ATOM 619 C C . VAL A 1 89 ? 3.467 3.809 -1.053 1.00 88.12 89 VAL A C 1
ATOM 621 O O . VAL A 1 89 ? 3.098 2.890 -1.785 1.00 88.12 89 VAL A O 1
ATOM 624 N N . ALA A 1 90 ? 2.907 4.053 0.128 1.00 91.19 90 ALA A N 1
ATOM 625 C CA . ALA A 1 90 ? 1.753 3.338 0.645 1.00 91.19 90 ALA A CA 1
ATOM 626 C C . ALA A 1 90 ? 0.496 4.195 0.523 1.00 91.19 90 ALA A C 1
ATOM 628 O O . ALA A 1 90 ? 0.394 5.245 1.152 1.00 91.19 90 ALA A O 1
ATOM 629 N N . GLU A 1 91 ? -0.495 3.724 -0.224 1.00 92.69 91 GLU A N 1
ATOM 630 C CA . GLU A 1 91 ? -1.816 4.335 -0.307 1.00 92.69 91 GLU A CA 1
ATOM 631 C C . GLU A 1 91 ? -2.836 3.481 0.448 1.00 92.69 91 GLU A C 1
ATOM 633 O O . GLU A 1 91 ? -2.950 2.274 0.240 1.00 92.69 91 GLU A O 1
ATOM 638 N N . LEU A 1 92 ? -3.610 4.112 1.326 1.00 94.69 92 LEU A N 1
ATOM 639 C CA . LEU A 1 92 ? -4.745 3.495 1.991 1.00 94.69 92 LEU A CA 1
ATOM 640 C C . LEU A 1 92 ? -6.019 3.815 1.206 1.00 94.69 92 LEU A C 1
ATOM 642 O O . LEU A 1 92 ? -6.383 4.980 1.040 1.00 94.69 92 LEU A O 1
ATOM 646 N N . LEU A 1 93 ? -6.728 2.768 0.794 1.00 94.81 93 LEU A N 1
ATOM 647 C CA . LEU A 1 93 ? -7.980 2.835 0.055 1.00 94.81 93 LEU A CA 1
ATOM 648 C C . LEU A 1 93 ? -9.119 2.136 0.812 1.00 94.81 93 LEU A C 1
ATOM 650 O O . LEU A 1 93 ? -8.916 1.201 1.591 1.00 94.81 93 LEU A O 1
ATOM 654 N N . GLU A 1 94 ? -10.348 2.571 0.563 1.00 93.38 94 GLU A N 1
ATOM 655 C CA . GLU A 1 94 ? -11.569 1.966 1.098 1.00 93.38 94 GLU A CA 1
ATOM 656 C C . GLU A 1 94 ? -12.528 1.586 -0.035 1.00 93.38 94 GLU A C 1
ATOM 658 O O . GLU A 1 94 ? -12.643 2.298 -1.032 1.00 93.38 94 GLU A O 1
ATOM 663 N N . GLY A 1 95 ? -13.231 0.461 0.122 1.00 91.62 95 GLY A N 1
ATOM 664 C CA . GLY A 1 95 ? -14.224 -0.022 -0.837 1.00 91.62 95 GLY A CA 1
ATOM 665 C C . GLY A 1 95 ? -13.901 -1.413 -1.371 1.00 91.62 95 GLY A C 1
ATOM 666 O O . GLY A 1 95 ? -13.184 -2.189 -0.746 1.00 91.62 95 GLY A O 1
ATOM 667 N N . SER A 1 96 ? -14.465 -1.740 -2.528 1.00 88.94 96 SER A N 1
ATOM 668 C CA . SER A 1 96 ? -14.209 -3.004 -3.224 1.00 88.94 96 SER A CA 1
ATOM 669 C C . SER A 1 96 ? -13.328 -2.760 -4.441 1.00 88.94 96 SER A C 1
ATOM 671 O O . SER A 1 96 ? -13.408 -1.697 -5.054 1.00 88.94 96 SER A O 1
ATOM 673 N N . CYS A 1 97 ? -12.523 -3.753 -4.816 1.00 88.69 97 CYS A N 1
ATOM 674 C CA . CYS A 1 97 ? -11.720 -3.721 -6.039 1.00 88.69 97 CYS A CA 1
ATOM 675 C C . CYS A 1 97 ? -12.590 -3.316 -7.251 1.00 88.69 97 CYS A C 1
ATOM 677 O O . CYS A 1 97 ? -13.687 -3.842 -7.444 1.00 88.69 97 CYS A O 1
ATOM 679 N N . GLY A 1 98 ? -12.134 -2.318 -8.017 1.00 89.00 98 GLY A N 1
ATOM 680 C CA . GLY A 1 98 ? -12.903 -1.661 -9.088 1.00 89.00 98 GLY A CA 1
ATOM 681 C C . GLY A 1 98 ? -13.762 -0.460 -8.654 1.00 89.00 98 GLY A C 1
ATOM 682 O O . GLY A 1 98 ? -14.351 0.216 -9.494 1.00 89.00 98 GLY A O 1
ATOM 683 N N . SER A 1 99 ? -13.858 -0.164 -7.357 1.00 90.88 99 SER A N 1
ATOM 684 C CA . SER A 1 99 ? -14.554 1.009 -6.795 1.00 90.88 99 SER A CA 1
ATOM 685 C C . SER A 1 99 ? -13.871 1.507 -5.516 1.00 90.88 99 SER A C 1
ATOM 687 O O . SER A 1 99 ? -14.531 1.927 -4.566 1.00 90.88 99 SER A O 1
ATOM 689 N N . LEU A 1 100 ? -12.542 1.408 -5.482 1.00 91.38 100 LEU A N 1
ATOM 690 C CA . LEU A 1 100 ? -11.720 1.863 -4.369 1.00 91.38 100 LEU A CA 1
ATOM 691 C C . LEU A 1 100 ? -11.634 3.391 -4.346 1.00 91.38 100 LEU A C 1
ATOM 693 O O . LEU A 1 100 ? -11.555 4.040 -5.389 1.00 91.38 100 LEU A O 1
ATOM 697 N N . VAL A 1 101 ? -11.627 3.952 -3.141 1.00 92.06 101 VAL A N 1
ATOM 698 C CA . VAL A 1 101 ? -11.473 5.386 -2.892 1.00 92.06 101 VAL A CA 1
ATOM 699 C C . VAL A 1 101 ? -10.253 5.602 -2.009 1.00 92.06 101 VAL A C 1
ATOM 701 O O . VAL A 1 101 ? -10.167 5.022 -0.929 1.00 92.06 101 VAL A O 1
ATOM 704 N N . SER A 1 102 ? -9.334 6.454 -2.461 1.00 92.06 102 SER A N 1
ATOM 705 C CA . SER A 1 102 ? -8.177 6.894 -1.679 1.00 92.06 102 SER A CA 1
ATOM 706 C C . SER A 1 102 ? -8.613 7.638 -0.419 1.00 92.06 102 SER A C 1
ATOM 708 O O . SER A 1 102 ? -9.442 8.551 -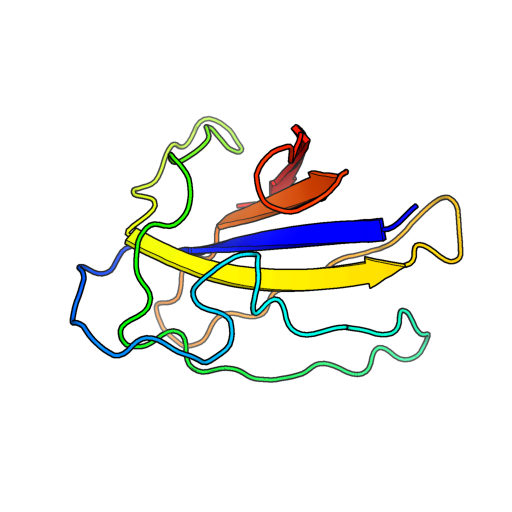0.490 1.00 92.06 102 SER A O 1
ATOM 710 N N . ILE A 1 103 ? -8.051 7.269 0.732 1.00 93.69 103 ILE A N 1
ATOM 711 C CA . ILE A 1 103 ? -8.312 7.938 2.015 1.00 93.69 103 ILE A CA 1
ATOM 712 C C . ILE A 1 103 ? -7.056 8.517 2.671 1.00 93.69 103 ILE A C 1
ATOM 714 O O . ILE A 1 103 ? -7.168 9.309 3.608 1.00 93.69 103 ILE A O 1
ATOM 718 N N . GLY A 1 104 ? -5.868 8.160 2.188 1.00 92.25 104 GLY A N 1
ATOM 719 C CA . GLY A 1 104 ? -4.605 8.716 2.660 1.00 92.25 104 GLY A CA 1
ATOM 720 C C . GLY A 1 104 ? -3.410 7.973 2.084 1.00 92.25 104 GLY A C 1
ATOM 721 O O . GLY A 1 104 ? -3.565 6.912 1.488 1.00 92.25 104 GLY A O 1
ATOM 722 N N . CYS A 1 105 ? -2.219 8.524 2.283 1.00 92.88 105 CYS A N 1
ATOM 723 C CA . CYS A 1 105 ? -0.988 7.916 1.805 1.00 92.88 105 CYS A CA 1
ATOM 724 C C . CYS A 1 105 ? 0.203 8.255 2.713 1.00 92.88 105 CYS A C 1
ATOM 726 O O . CYS A 1 105 ? 0.119 9.173 3.537 1.00 92.88 105 CYS A O 1
ATOM 728 N N . ALA A 1 106 ? 1.295 7.514 2.547 1.00 90.62 106 ALA A N 1
ATOM 729 C CA . ALA A 1 106 ? 2.610 7.791 3.105 1.00 90.62 106 ALA A CA 1
ATOM 730 C C . ALA A 1 106 ? 3.695 7.468 2.065 1.00 90.62 106 ALA A C 1
ATOM 732 O O . ALA A 1 106 ? 3.531 6.537 1.281 1.00 90.62 106 ALA A O 1
ATOM 733 N N . ASP A 1 107 ? 4.764 8.256 2.093 1.00 85.94 107 ASP A N 1
ATOM 734 C CA . ASP A 1 107 ? 6.001 8.156 1.308 1.00 85.94 107 ASP A CA 1
ATOM 735 C C . ASP A 1 107 ? 7.138 8.513 2.275 1.00 85.94 107 ASP A C 1
ATOM 737 O O . ASP A 1 107 ? 7.030 9.630 2.855 1.00 85.94 107 ASP A O 1
#

Foldseek 3Di:
DKKKKKKAFADAADPDFDQQLEQVSAAEAEDDVVGDDDDDDLPRRAQHDAFDQAPNDTHGRGRIGMHMYDDPDPDDDDDDDDDVPTDMKMWMWDDGGVDTDTDHIDD

pLDDT: mean 84.3, std 12.68, range [45.06, 95.38]

Radius of gyration: 13.05 Å; chains: 1; bounding box: 33×30×36 Å